Protein AF-A0A941TT13-F1 (afdb_monomer_lite)

Sequence (64 aa):
MWRLWLLFDPRRALIGLFTFLFVLALVIHFILLSTNRFNWLEGPRPAATAAVISVPASGTASTQ

pLDDT: mean 71.53, std 15.61, range [43.72, 96.44]

Foldseek 3Di:
DCVVCVVDVVVVVVVVVVVVVVVVVVVVVVVLCVDPVNVVVVPPPPPPPPPPPPDPPPDDDDDD

Radius of gyration: 29.82 Å; chains: 1; boundi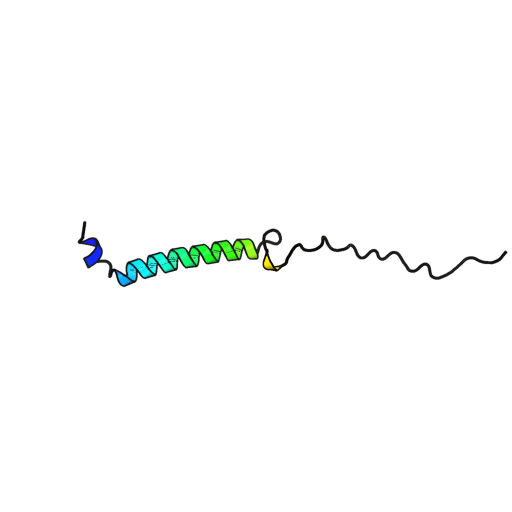ng box: 65×22×83 Å

Structure (mmCIF, N/CA/C/O backbone):
data_AF-A0A941TT13-F1
#
_entry.id   AF-A0A941TT13-F1
#
loop_
_atom_site.group_PDB
_atom_site.id
_atom_site.type_symbol
_atom_site.label_atom_id
_atom_site.label_alt_id
_atom_site.label_comp_id
_atom_site.label_asym_id
_atom_site.label_entity_id
_atom_site.label_seq_id
_atom_site.pdbx_PDB_ins_code
_atom_site.Cartn_x
_atom_site.Cartn_y
_atom_site.Cartn_z
_atom_site.occupancy
_atom_site.B_iso_or_equiv
_atom_site.auth_seq_id
_atom_site.auth_comp_id
_atom_site.auth_asym_id
_atom_site.auth_atom_id
_atom_site.pdbx_PDB_model_num
ATOM 1 N N . MET A 1 1 ? -11.631 10.798 19.699 1.00 63.88 1 MET A N 1
ATOM 2 C CA . MET A 1 1 ? -11.751 9.971 18.479 1.00 63.88 1 MET A CA 1
ATOM 3 C C . MET A 1 1 ? -11.050 8.625 18.682 1.00 63.88 1 MET A C 1
ATOM 5 O O . MET A 1 1 ? -10.008 8.378 18.106 1.00 63.88 1 MET A O 1
ATOM 9 N N . TRP A 1 2 ? -11.598 7.765 19.545 1.00 67.81 2 TRP A N 1
ATOM 10 C CA . TRP A 1 2 ? -11.045 6.429 19.849 1.00 67.81 2 TRP A CA 1
ATOM 11 C C . TRP A 1 2 ? -12.007 5.302 19.439 1.00 67.81 2 TRP A C 1
ATOM 13 O O . TRP A 1 2 ? -11.595 4.173 19.223 1.00 67.81 2 TRP A O 1
ATOM 23 N N . ARG A 1 3 ? -13.285 5.640 19.213 1.00 74.88 3 ARG A N 1
ATOM 24 C CA . ARG A 1 3 ? -14.341 4.727 18.744 1.00 74.88 3 ARG A CA 1
ATOM 25 C C . ARG A 1 3 ? -14.058 4.102 17.372 1.00 74.88 3 ARG A C 1
ATOM 27 O O . ARG A 1 3 ? -14.544 3.012 17.110 1.00 74.88 3 ARG A O 1
ATOM 34 N N . LEU A 1 4 ? -13.242 4.747 16.529 1.00 70.62 4 LEU A N 1
ATOM 35 C CA . LEU A 1 4 ? -12.781 4.172 15.255 1.00 70.62 4 LEU A CA 1
ATOM 36 C C . LEU A 1 4 ? -11.994 2.864 15.464 1.00 70.62 4 LEU A C 1
ATOM 38 O O . LEU A 1 4 ? -12.083 1.972 14.631 1.00 70.62 4 LEU A O 1
ATOM 42 N N . TRP A 1 5 ? -11.318 2.705 16.607 1.00 72.44 5 TRP A N 1
ATOM 43 C CA . TRP A 1 5 ? -10.577 1.489 16.963 1.00 72.44 5 TRP A CA 1
ATOM 44 C C . TRP A 1 5 ? -11.470 0.351 17.481 1.00 72.44 5 TRP A C 1
ATOM 46 O O . TRP A 1 5 ? -11.000 -0.774 17.585 1.00 72.44 5 TRP A O 1
ATOM 56 N N . LEU A 1 6 ? -12.748 0.613 17.796 1.00 72.62 6 LEU A N 1
ATOM 57 C CA . LEU A 1 6 ? -13.711 -0.448 18.129 1.00 72.62 6 LEU A CA 1
ATOM 58 C C . LEU A 1 6 ? -14.373 -1.056 16.884 1.00 72.62 6 LEU A C 1
ATOM 60 O O . LEU A 1 6 ? -14.859 -2.178 16.953 1.00 72.62 6 LEU A O 1
ATOM 64 N N . LEU A 1 7 ? -14.414 -0.324 15.764 1.00 71.94 7 LEU A N 1
ATOM 65 C CA . LEU A 1 7 ? -14.938 -0.834 14.489 1.00 71.94 7 LEU A CA 1
ATOM 66 C C . LEU A 1 7 ? -13.844 -1.471 13.630 1.00 71.94 7 LEU A C 1
ATOM 68 O O . LEU A 1 7 ? -14.087 -2.457 12.939 1.00 71.94 7 LEU A O 1
ATOM 72 N N . PHE A 1 8 ? -12.648 -0.884 13.651 1.00 66.00 8 PHE A N 1
ATOM 73 C CA . PHE A 1 8 ? -11.510 -1.367 12.891 1.00 66.00 8 PHE A CA 1
ATOM 74 C C . PHE A 1 8 ? -10.546 -2.075 13.831 1.00 66.00 8 PHE A C 1
ATOM 76 O O . PHE A 1 8 ? -9.838 -1.422 14.596 1.00 66.00 8 PHE A O 1
ATOM 83 N N . ASP A 1 9 ? -10.503 -3.408 13.742 1.00 82.44 9 ASP A N 1
ATOM 84 C CA . ASP A 1 9 ? -9.475 -4.202 14.410 1.00 82.44 9 ASP A CA 1
ATOM 85 C C . ASP A 1 9 ? -8.100 -3.637 14.025 1.00 82.44 9 ASP A C 1
ATOM 87 O O . ASP A 1 9 ? -7.715 -3.694 12.848 1.00 82.44 9 ASP A O 1
ATOM 91 N N . PRO A 1 10 ? -7.331 -3.102 14.984 1.00 78.69 10 PRO A N 1
ATOM 92 C CA . PRO A 1 10 ? -6.156 -2.282 14.698 1.00 78.69 10 PRO A CA 1
ATOM 93 C C . PRO A 1 10 ? -5.093 -3.008 13.887 1.00 78.69 10 PRO A C 1
ATOM 95 O O . PRO A 1 10 ? -4.412 -2.428 13.043 1.00 78.69 10 PRO A O 1
ATOM 98 N N . ARG A 1 11 ? -5.010 -4.320 14.095 1.00 83.06 11 ARG A N 1
ATOM 99 C CA . ARG A 1 11 ? -4.153 -5.215 13.331 1.00 83.06 11 ARG A CA 1
ATOM 100 C C . ARG A 1 11 ? -4.532 -5.223 11.848 1.00 83.06 11 ARG A C 1
ATOM 102 O O . ARG A 1 11 ? -3.657 -5.088 11.002 1.00 83.06 11 ARG A O 1
ATOM 109 N N . ARG A 1 12 ? -5.822 -5.350 11.524 1.00 84.69 12 ARG A N 1
ATOM 110 C CA . ARG A 1 12 ? -6.308 -5.401 10.136 1.00 84.69 12 ARG A CA 1
ATOM 111 C C . ARG A 1 12 ? -6.165 -4.059 9.432 1.00 84.69 12 ARG A C 1
ATOM 113 O O . ARG A 1 12 ? -5.799 -4.050 8.265 1.00 84.69 12 ARG A O 1
ATOM 120 N N . ALA A 1 13 ? -6.400 -2.948 10.130 1.00 84.88 13 ALA A N 1
ATOM 121 C CA . ALA A 1 13 ? -6.223 -1.614 9.559 1.00 84.88 13 ALA A CA 1
ATOM 122 C C . ALA A 1 13 ? -4.758 -1.340 9.177 1.00 84.88 13 ALA A C 1
ATOM 124 O O . ALA A 1 13 ? -4.489 -0.893 8.064 1.00 84.88 13 ALA A O 1
ATOM 125 N N . LEU A 1 14 ? -3.808 -1.675 10.061 1.00 86.50 14 LEU A N 1
ATOM 126 C CA . LEU A 1 14 ? -2.378 -1.544 9.771 1.00 86.50 14 LEU A CA 1
ATOM 127 C C . LEU A 1 14 ? -1.952 -2.454 8.618 1.00 86.50 14 LEU A C 1
ATOM 129 O O . LEU A 1 14 ? -1.268 -1.994 7.710 1.00 86.50 14 LEU A O 1
ATOM 133 N N . ILE A 1 15 ? -2.394 -3.715 8.615 1.00 91.69 15 ILE A N 1
ATOM 134 C CA . ILE A 1 15 ? -2.084 -4.655 7.530 1.00 91.69 15 ILE A CA 1
ATOM 135 C C . ILE A 1 15 ? -2.673 -4.160 6.209 1.00 91.69 15 ILE A C 1
ATOM 137 O O . ILE A 1 15 ? -1.951 -4.104 5.227 1.00 91.69 15 ILE A O 1
ATOM 141 N N . GLY A 1 16 ? -3.939 -3.739 6.179 1.00 90.81 16 GLY A N 1
ATOM 142 C CA . GLY A 1 16 ? -4.584 -3.225 4.970 1.00 90.81 16 GLY A CA 1
ATOM 143 C C . GLY A 1 16 ? -3.871 -2.000 4.401 1.00 90.81 16 GLY A C 1
ATOM 144 O O . GLY A 1 16 ? -3.634 -1.943 3.198 1.00 90.81 16 GLY A O 1
ATOM 145 N N . LEU A 1 17 ? -3.459 -1.064 5.263 1.00 90.75 17 LEU A N 1
ATOM 146 C CA . LEU A 1 17 ? -2.666 0.096 4.860 1.00 90.75 17 LEU A CA 1
ATOM 147 C C . LEU A 1 17 ? -1.305 -0.338 4.296 1.00 90.75 17 LEU A C 1
ATOM 149 O O . LEU A 1 17 ? -0.963 0.030 3.177 1.00 90.75 17 LEU A O 1
ATOM 153 N N . PHE A 1 18 ? -0.553 -1.170 5.019 1.00 92.38 18 PHE A N 1
ATOM 154 C CA . PHE A 1 18 ? 0.745 -1.665 4.556 1.00 92.38 18 PHE A CA 1
ATOM 155 C C . PHE A 1 18 ? 0.637 -2.426 3.236 1.00 92.38 18 PHE A C 1
ATOM 157 O O . PHE A 1 18 ? 1.399 -2.155 2.315 1.00 92.38 18 PHE A O 1
ATOM 164 N N . THR A 1 19 ? -0.321 -3.345 3.118 1.00 95.81 19 THR A N 1
ATOM 165 C CA . THR A 1 19 ? -0.552 -4.114 1.895 1.00 95.81 19 THR A CA 1
ATOM 166 C C . THR A 1 19 ? -0.967 -3.201 0.747 1.00 95.81 19 THR A C 1
ATOM 168 O O . THR A 1 19 ? -0.447 -3.363 -0.350 1.00 95.81 19 THR A O 1
ATOM 171 N N . PHE A 1 20 ? -1.830 -2.209 0.979 1.00 93.88 20 PHE A N 1
ATOM 172 C CA . PHE A 1 20 ? -2.220 -1.244 -0.050 1.00 93.88 20 PHE A CA 1
ATOM 173 C C . PHE A 1 20 ? -1.017 -0.451 -0.571 1.00 93.88 20 PHE A C 1
ATOM 175 O O . PHE A 1 20 ? -0.781 -0.423 -1.778 1.00 93.88 20 PHE A O 1
ATOM 182 N N . LEU A 1 21 ? -0.221 0.140 0.328 1.00 94.75 21 LEU A N 1
ATOM 183 C CA . LEU A 1 21 ? 0.976 0.890 -0.058 1.00 94.75 21 LEU A CA 1
ATOM 184 C C . LEU A 1 21 ? 2.012 -0.013 -0.740 1.00 94.75 21 LEU A C 1
ATOM 186 O O . LEU A 1 21 ? 2.642 0.402 -1.710 1.00 94.75 21 LEU A O 1
ATOM 190 N N . PHE A 1 22 ? 2.176 -1.247 -0.265 1.00 95.94 22 PHE A N 1
ATOM 191 C CA . PHE A 1 22 ? 3.124 -2.204 -0.827 1.00 95.94 22 PHE A CA 1
ATOM 192 C C . PHE A 1 22 ? 2.725 -2.654 -2.235 1.00 95.94 22 PHE A C 1
ATOM 194 O O . PHE A 1 22 ? 3.547 -2.627 -3.148 1.00 95.94 22 PHE A O 1
ATOM 201 N N . VAL A 1 23 ? 1.454 -3.010 -2.441 1.00 96.44 23 VAL A N 1
ATOM 202 C CA . VAL A 1 23 ? 0.925 -3.366 -3.765 1.00 96.44 23 VAL A CA 1
ATOM 203 C C . VAL A 1 23 ? 1.043 -2.178 -4.715 1.00 96.44 23 VAL A C 1
ATOM 205 O O . VAL A 1 23 ? 1.522 -2.348 -5.834 1.00 96.44 23 VAL A O 1
ATOM 208 N N . LEU A 1 24 ? 0.688 -0.969 -4.267 1.00 95.62 24 LEU A N 1
ATOM 209 C CA . LEU A 1 24 ? 0.840 0.249 -5.063 1.00 95.62 24 LEU A CA 1
ATOM 210 C C . LEU A 1 24 ? 2.303 0.475 -5.479 1.00 95.62 24 LEU A C 1
ATOM 212 O O . LEU A 1 24 ? 2.572 0.764 -6.645 1.00 95.62 24 LEU A O 1
ATOM 216 N N . ALA A 1 25 ? 3.250 0.287 -4.557 1.00 94.12 25 ALA A N 1
ATOM 217 C CA . ALA A 1 25 ? 4.673 0.390 -4.853 1.00 94.12 25 ALA A CA 1
ATOM 218 C C . ALA A 1 25 ? 5.112 -0.645 -5.898 1.00 94.12 25 ALA A C 1
ATOM 220 O O . ALA A 1 25 ? 5.779 -0.275 -6.866 1.00 94.12 25 ALA A O 1
ATOM 221 N N . LEU A 1 26 ? 4.712 -1.913 -5.754 1.00 93.81 26 LEU A N 1
ATOM 222 C CA . LEU A 1 26 ? 5.038 -2.958 -6.727 1.00 93.81 26 LEU A CA 1
ATOM 223 C C . LEU A 1 26 ? 4.470 -2.640 -8.112 1.00 93.81 26 LEU A C 1
ATOM 225 O O . LEU A 1 26 ? 5.207 -2.723 -9.088 1.00 93.81 26 LEU A O 1
ATOM 229 N N . VAL A 1 27 ? 3.206 -2.219 -8.210 1.00 94.69 27 VAL A N 1
ATOM 230 C CA . VAL A 1 27 ? 2.573 -1.862 -9.492 1.00 94.69 27 VAL A CA 1
ATOM 231 C C . VAL A 1 27 ? 3.372 -0.777 -10.217 1.00 94.69 27 VAL A C 1
ATOM 233 O O . VAL A 1 27 ? 3.673 -0.929 -11.400 1.00 94.69 27 VAL A O 1
ATOM 236 N N . ILE A 1 28 ? 3.782 0.280 -9.510 1.00 90.81 28 ILE A N 1
ATOM 237 C CA . ILE A 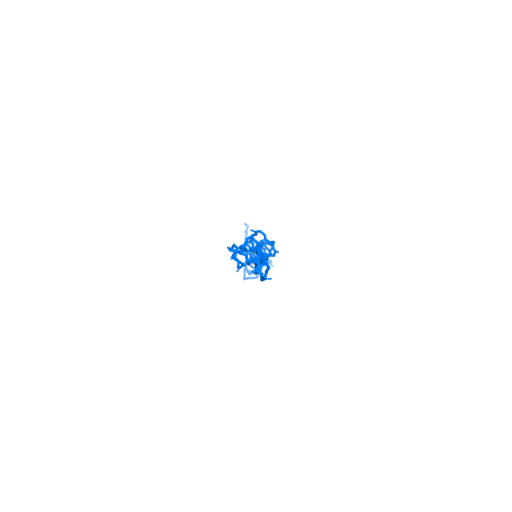1 28 ? 4.599 1.355 -10.090 1.00 90.81 28 ILE A CA 1
ATOM 238 C C . ILE A 1 28 ? 5.947 0.804 -10.576 1.00 90.81 28 ILE A C 1
ATOM 240 O O . ILE A 1 28 ? 6.331 1.049 -11.718 1.00 90.81 28 ILE A O 1
ATOM 244 N N . HIS A 1 29 ? 6.645 0.008 -9.761 1.00 86.94 29 HIS A N 1
ATOM 245 C CA . HIS A 1 29 ? 7.936 -0.569 -10.154 1.00 86.94 29 HIS A CA 1
ATOM 246 C C . HIS A 1 29 ? 7.814 -1.480 -11.378 1.00 86.94 29 HIS A C 1
ATOM 248 O O . HIS A 1 29 ? 8.626 -1.373 -12.293 1.00 86.94 29 HIS A O 1
ATOM 254 N N . PHE A 1 30 ? 6.787 -2.331 -11.427 1.00 84.00 30 PHE A N 1
ATOM 255 C CA . PHE A 1 30 ? 6.519 -3.209 -12.566 1.00 84.00 30 PHE A CA 1
ATOM 256 C C . PHE A 1 30 ? 6.248 -2.421 -13.852 1.00 84.00 30 PHE A C 1
ATOM 258 O O . PHE A 1 30 ? 6.712 -2.830 -14.913 1.00 84.00 30 PHE A O 1
ATOM 265 N N . ILE A 1 31 ? 5.564 -1.274 -13.780 1.00 85.38 31 ILE A N 1
ATOM 266 C CA . ILE A 1 31 ? 5.354 -0.392 -14.939 1.00 85.38 31 ILE A CA 1
ATOM 267 C C . ILE A 1 31 ? 6.687 0.184 -15.434 1.00 85.38 31 ILE A C 1
ATOM 269 O O . ILE A 1 31 ? 6.967 0.153 -16.635 1.00 85.38 31 ILE A O 1
ATOM 273 N N . LEU A 1 32 ? 7.538 0.671 -14.527 1.00 83.69 32 LEU A N 1
ATOM 274 C CA . LEU A 1 32 ? 8.850 1.211 -14.895 1.00 83.69 32 LEU A CA 1
ATOM 275 C C . LEU A 1 32 ? 9.752 0.125 -15.505 1.00 83.69 32 LEU A C 1
ATOM 277 O O . LEU A 1 32 ? 10.347 0.352 -16.556 1.00 83.69 32 LEU A O 1
ATOM 281 N N . LEU A 1 33 ? 9.780 -1.069 -14.904 1.00 79.44 33 LEU A N 1
ATOM 282 C CA . LEU A 1 33 ? 10.495 -2.236 -15.427 1.00 79.44 33 LEU A CA 1
ATOM 283 C C . LEU A 1 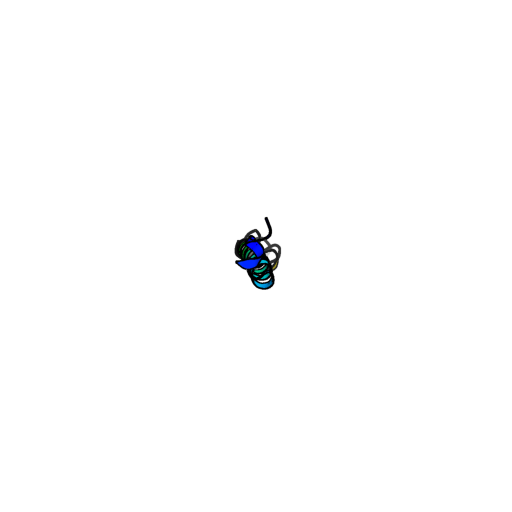33 ? 9.938 -2.713 -16.770 1.00 79.44 33 LEU A C 1
ATOM 285 O O . LEU A 1 33 ? 10.700 -3.065 -17.655 1.00 79.44 33 LEU A O 1
ATOM 289 N N . SER A 1 34 ? 8.624 -2.714 -16.978 1.00 67.94 34 SER A N 1
ATOM 290 C CA . SER A 1 34 ? 8.045 -3.172 -18.247 1.00 67.94 34 SER A CA 1
ATOM 291 C C . SER A 1 34 ? 8.324 -2.214 -19.411 1.00 67.94 34 SER A C 1
ATOM 293 O O . SE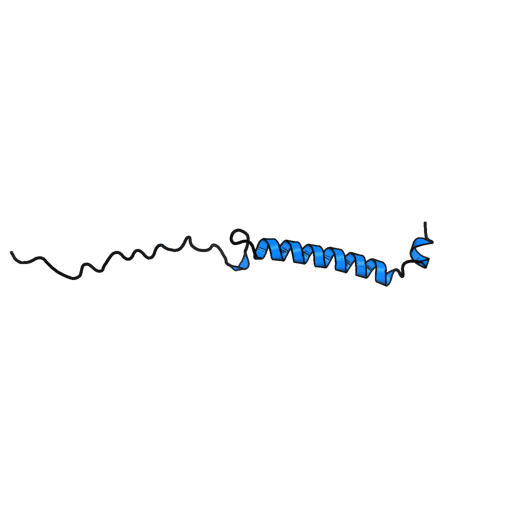R A 1 34 ? 8.203 -2.608 -20.573 1.00 67.94 34 SER A O 1
ATOM 295 N N . THR A 1 35 ? 8.676 -0.956 -19.138 1.00 66.44 35 THR A N 1
ATOM 296 C CA . THR A 1 35 ? 8.877 0.051 -20.181 1.00 66.44 35 THR A CA 1
ATOM 297 C C . THR A 1 35 ? 10.312 -0.026 -20.717 1.00 66.44 35 THR A C 1
ATOM 299 O O . THR A 1 35 ? 11.266 0.144 -19.964 1.00 66.44 35 THR A O 1
ATOM 302 N N . ASN A 1 36 ? 10.474 -0.217 -22.037 1.00 60.59 36 ASN A N 1
ATOM 303 C CA . ASN A 1 36 ? 11.751 -0.467 -22.751 1.00 60.59 36 ASN A CA 1
ATOM 304 C C . ASN A 1 36 ? 12.901 0.514 -22.409 1.00 60.59 36 ASN A C 1
ATOM 306 O O . ASN A 1 36 ? 14.064 0.194 -22.615 1.00 60.59 36 ASN A O 1
ATOM 310 N N . ARG A 1 37 ? 12.578 1.705 -21.881 1.00 59.06 37 ARG A N 1
ATOM 311 C CA . ARG A 1 37 ? 13.520 2.783 -21.540 1.00 59.06 37 ARG A CA 1
ATOM 312 C C . ARG A 1 37 ? 13.887 2.883 -20.050 1.00 59.06 37 ARG A C 1
ATOM 314 O O . ARG A 1 37 ? 14.923 3.456 -19.740 1.00 59.06 37 ARG A O 1
ATOM 321 N N . PHE A 1 38 ? 13.058 2.361 -19.144 1.00 61.03 38 PHE A N 1
ATOM 322 C CA . PHE A 1 38 ? 13.265 2.434 -17.685 1.00 61.03 38 PHE A CA 1
ATOM 323 C C . PHE A 1 38 ? 13.468 1.050 -17.042 1.00 61.03 38 PHE A C 1
ATOM 325 O O . PHE A 1 38 ? 13.604 0.946 -15.822 1.00 61.03 38 PHE A O 1
ATOM 332 N N . ASN A 1 39 ? 13.539 -0.005 -17.861 1.00 63.16 39 ASN A N 1
ATOM 333 C CA . ASN A 1 39 ? 13.924 -1.347 -17.449 1.00 63.16 39 ASN A CA 1
ATOM 334 C C . ASN A 1 39 ? 15.410 -1.374 -17.070 1.00 63.16 39 ASN A C 1
ATOM 336 O O . ASN A 1 39 ? 16.279 -1.642 -17.895 1.00 63.16 39 ASN A O 1
ATOM 340 N N . TRP A 1 40 ? 15.708 -1.069 -15.809 1.00 64.56 40 TRP A N 1
ATOM 341 C CA . TRP A 1 40 ? 17.083 -1.078 -15.311 1.00 64.56 40 TRP A CA 1
ATOM 342 C C . TRP A 1 40 ? 17.683 -2.493 -15.229 1.00 64.56 40 TRP A C 1
ATOM 344 O O . TRP A 1 40 ? 18.894 -2.624 -15.071 1.00 64.56 40 TRP A O 1
ATOM 354 N N . LEU A 1 41 ? 16.857 -3.544 -15.330 1.00 63.66 41 LEU A N 1
ATOM 355 C CA . LEU A 1 41 ? 17.296 -4.942 -15.347 1.00 63.66 41 LEU A CA 1
ATOM 356 C C . LEU A 1 41 ? 17.895 -5.346 -16.703 1.00 63.66 41 LEU A C 1
ATOM 358 O O . LEU A 1 41 ? 18.805 -6.165 -16.743 1.00 63.66 41 LEU A O 1
ATOM 362 N N . GLU A 1 42 ? 17.411 -4.759 -17.798 1.00 60.75 42 GLU A N 1
ATOM 363 C CA . GLU A 1 42 ? 17.873 -5.031 -19.169 1.00 60.75 42 GLU A CA 1
ATOM 364 C C . GLU A 1 42 ? 19.227 -4.351 -19.482 1.00 60.75 42 GLU A C 1
ATOM 366 O O . GLU A 1 42 ? 19.833 -4.599 -20.523 1.00 60.75 42 GLU A O 1
ATOM 371 N N . GLY A 1 43 ? 19.738 -3.509 -18.572 1.00 57.47 43 GLY A N 1
ATOM 372 C CA . GLY A 1 43 ? 20.946 -2.713 -18.793 1.00 57.47 43 GLY A CA 1
ATOM 373 C C . GLY A 1 43 ? 20.779 -1.709 -19.945 1.00 57.47 43 GLY A C 1
ATOM 374 O O . GLY A 1 43 ? 19.728 -1.647 -20.587 1.00 57.47 43 GLY A O 1
ATOM 375 N N . PRO A 1 44 ? 21.791 -0.873 -20.237 1.00 56.28 44 PRO A N 1
ATOM 376 C CA . PRO A 1 44 ? 21.796 -0.108 -21.472 1.00 56.28 44 PRO A CA 1
ATOM 377 C C . PRO A 1 44 ? 21.736 -1.136 -22.595 1.00 56.28 44 PRO A C 1
ATOM 379 O O . PRO A 1 44 ? 22.725 -1.823 -22.835 1.00 56.28 44 PRO A O 1
ATOM 382 N N . ARG A 1 45 ? 20.588 -1.274 -23.268 1.00 56.22 45 ARG A N 1
ATOM 383 C CA . ARG A 1 45 ? 20.549 -1.958 -24.556 1.00 56.22 45 ARG A CA 1
ATOM 384 C C . ARG A 1 45 ? 21.614 -1.243 -25.386 1.00 56.22 45 ARG A C 1
ATOM 386 O O . ARG A 1 45 ? 21.414 -0.052 -25.650 1.00 56.22 45 ARG A O 1
ATOM 393 N N . PRO A 1 46 ? 22.757 -1.874 -25.731 1.00 49.25 46 PRO A N 1
ATOM 394 C CA . PRO A 1 46 ? 23.640 -1.261 -26.701 1.00 49.25 46 PRO A CA 1
ATOM 395 C C . PRO A 1 46 ? 22.726 -1.017 -27.890 1.00 49.25 46 PRO A C 1
ATOM 397 O O . PRO A 1 46 ? 22.047 -1.953 -28.326 1.00 49.25 46 PRO A O 1
ATOM 400 N N . ALA A 1 47 ? 22.578 0.253 -28.289 1.00 54.16 47 ALA A N 1
ATOM 401 C CA . ALA A 1 47 ? 21.878 0.615 -29.511 1.00 54.16 47 ALA A CA 1
ATOM 402 C C . ALA 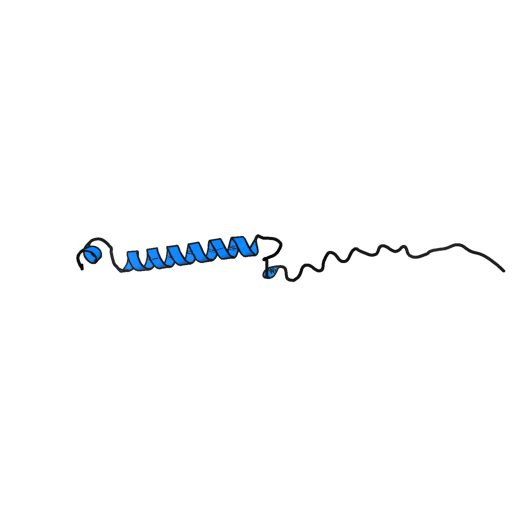A 1 47 ? 22.342 -0.409 -30.526 1.00 54.16 47 ALA A C 1
ATOM 404 O O . ALA A 1 47 ? 23.559 -0.476 -30.712 1.00 54.16 47 ALA A O 1
ATOM 405 N N . ALA A 1 48 ? 21.415 -1.285 -30.958 1.00 53.09 48 ALA A N 1
ATOM 406 C CA . ALA A 1 48 ? 21.730 -2.557 -31.59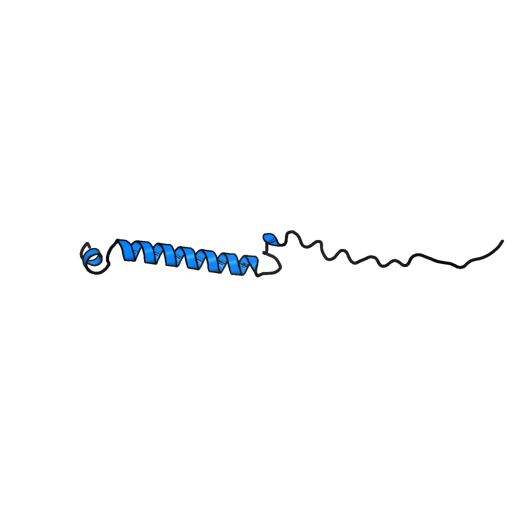2 1.00 53.09 48 ALA A CA 1
ATOM 407 C C . ALA A 1 48 ? 22.968 -2.326 -32.429 1.00 53.09 48 ALA A C 1
ATOM 409 O O . ALA A 1 48 ? 22.887 -1.486 -33.327 1.00 53.09 48 ALA A O 1
ATOM 410 N N . THR A 1 49 ? 24.111 -2.905 -32.023 1.00 51.19 49 THR A N 1
ATOM 411 C CA . THR A 1 49 ? 25.350 -2.779 -32.780 1.00 51.19 49 THR A CA 1
ATOM 412 C C . THR A 1 49 ? 24.922 -3.208 -34.157 1.00 51.19 49 THR A C 1
ATOM 414 O O . THR A 1 49 ? 24.617 -4.387 -34.346 1.00 51.19 49 THR A O 1
ATOM 417 N N . ALA A 1 50 ? 24.711 -2.233 -35.046 1.00 53.59 50 ALA A N 1
ATOM 418 C CA . ALA A 1 50 ? 24.279 -2.497 -36.392 1.00 53.59 50 ALA A CA 1
ATOM 419 C C . ALA A 1 50 ? 25.386 -3.409 -36.859 1.00 53.59 50 ALA A C 1
ATOM 421 O O . ALA A 1 50 ? 26.540 -2.979 -36.875 1.00 53.59 50 ALA A O 1
ATOM 422 N N . ALA A 1 51 ? 25.069 -4.696 -37.011 1.00 58.19 51 ALA A N 1
ATOM 423 C CA . ALA A 1 51 ? 26.035 -5.672 -37.435 1.00 58.19 51 ALA A CA 1
ATOM 424 C C . ALA A 1 51 ? 26.538 -5.086 -38.741 1.00 58.19 51 ALA A C 1
ATOM 426 O O . ALA A 1 51 ? 25.789 -5.004 -39.716 1.00 58.19 51 ALA A O 1
ATOM 427 N N . VAL A 1 52 ? 27.748 -4.530 -38.698 1.00 56.56 52 VAL A N 1
ATOM 428 C CA . VAL A 1 52 ? 28.411 -3.994 -39.865 1.00 56.56 52 VAL A CA 1
ATOM 429 C C . VAL A 1 52 ? 28.753 -5.250 -40.638 1.00 56.56 52 VAL A C 1
ATOM 431 O O . VAL A 1 52 ? 29.820 -5.834 -40.493 1.00 56.56 52 VAL A O 1
ATOM 434 N N . ILE A 1 53 ? 27.777 -5.728 -41.405 1.00 59.38 53 ILE A N 1
ATOM 435 C CA . ILE A 1 53 ? 27.973 -6.694 -42.466 1.00 59.38 53 ILE A CA 1
ATOM 436 C C . ILE A 1 53 ? 28.664 -5.896 -43.575 1.00 59.38 53 ILE A C 1
ATOM 438 O O . ILE A 1 53 ? 28.090 -5.605 -44.618 1.00 59.38 53 ILE A O 1
ATOM 442 N N . SER A 1 54 ? 29.902 -5.465 -43.333 1.00 56.28 54 SER A N 1
ATOM 443 C CA . SER A 1 54 ? 30.818 -5.099 -44.403 1.00 56.28 54 SER A CA 1
ATOM 444 C C . SER A 1 54 ? 31.532 -6.383 -44.794 1.00 56.28 54 SER A C 1
ATOM 446 O O . SER A 1 54 ? 32.564 -6.742 -44.233 1.00 56.28 54 SER A O 1
ATOM 448 N N . VAL A 1 55 ? 30.842 -7.114 -45.669 1.00 61.78 55 VAL A N 1
ATOM 449 C CA . VAL A 1 55 ? 31.337 -8.043 -46.691 1.00 61.78 55 VAL A CA 1
ATOM 450 C C . VAL A 1 55 ? 32.843 -8.342 -46.592 1.00 61.78 55 VAL A C 1
ATOM 452 O O . VAL A 1 55 ? 33.644 -7.434 -46.825 1.00 61.78 55 VAL A O 1
ATOM 455 N N . PRO A 1 56 ? 33.267 -9.599 -46.335 1.00 56.78 56 PRO A N 1
ATOM 456 C CA . PRO A 1 56 ? 34.653 -9.968 -46.578 1.00 56.78 56 PRO A CA 1
ATOM 457 C C . PRO A 1 56 ? 34.894 -9.810 -48.080 1.00 56.78 56 PRO A C 1
ATOM 459 O O . PRO A 1 56 ? 34.316 -10.555 -48.875 1.00 56.78 56 PRO A O 1
ATOM 462 N N . ALA A 1 57 ? 35.691 -8.810 -48.470 1.00 63.69 57 ALA A N 1
ATOM 463 C CA . ALA A 1 57 ? 36.136 -8.613 -49.844 1.00 63.69 57 ALA A CA 1
ATOM 464 C C . ALA A 1 57 ? 36.938 -9.848 -50.273 1.00 63.69 57 ALA A C 1
ATOM 466 O O . ALA A 1 57 ? 38.149 -9.947 -50.097 1.00 63.69 57 ALA A O 1
ATOM 467 N N . SER A 1 58 ? 36.200 -10.832 -50.772 1.00 58.59 58 SER A N 1
ATOM 468 C CA . SER A 1 58 ? 36.689 -12.105 -51.257 1.00 58.59 58 SER A CA 1
ATOM 469 C C . SER A 1 58 ? 36.703 -11.987 -52.770 1.00 58.59 58 SER A C 1
ATOM 471 O O . SER A 1 58 ? 35.691 -12.205 -53.428 1.00 58.59 58 SER A O 1
ATOM 473 N N . GLY A 1 59 ? 37.869 -11.633 -53.301 1.00 61.88 59 GLY A N 1
ATOM 474 C CA . GLY A 1 59 ? 38.221 -11.906 -54.686 1.00 61.88 59 GLY A CA 1
ATOM 475 C C . GLY A 1 59 ? 38.168 -10.729 -55.652 1.00 61.88 59 GLY A C 1
ATOM 476 O O . GLY A 1 59 ? 37.323 -9.845 -55.576 1.00 61.88 59 GLY A O 1
ATOM 477 N N . THR A 1 60 ? 39.047 -10.859 -56.647 1.00 55.66 60 THR A N 1
ATOM 478 C CA . THR A 1 60 ? 39.093 -10.171 -57.946 1.00 55.66 60 THR A CA 1
ATOM 479 C C . THR A 1 60 ? 39.865 -8.850 -58.013 1.00 55.66 60 THR A C 1
ATOM 481 O O . THR A 1 60 ? 39.331 -7.781 -57.758 1.00 55.66 60 THR A O 1
ATOM 484 N N . ALA A 1 61 ? 41.143 -8.959 -58.399 1.00 51.03 61 ALA A N 1
ATOM 485 C CA . ALA A 1 61 ? 41.789 -8.203 -59.489 1.00 51.03 61 ALA A CA 1
ATOM 486 C C . ALA A 1 61 ? 43.315 -8.401 -59.358 1.00 51.03 61 ALA A C 1
ATOM 488 O O . ALA A 1 61 ? 43.958 -7.810 -58.503 1.00 51.03 61 ALA A O 1
ATOM 489 N N . SER A 1 62 ? 43.876 -9.450 -59.964 1.00 51.78 62 SER A N 1
ATOM 490 C CA . SER A 1 62 ? 44.455 -9.414 -61.319 1.00 51.78 62 SER A CA 1
ATOM 491 C C . SER A 1 62 ? 45.780 -8.642 -61.387 1.00 51.78 62 SER A C 1
ATOM 493 O O . SER A 1 62 ? 45.789 -7.423 -61.288 1.00 51.78 62 SER A O 1
ATOM 495 N N . THR A 1 63 ? 46.865 -9.388 -61.613 1.00 52.50 63 THR A N 1
ATOM 496 C CA . THR A 1 63 ? 47.846 -9.130 -62.680 1.00 52.50 63 THR A CA 1
ATOM 497 C C . THR A 1 63 ? 48.131 -7.662 -63.009 1.00 52.50 63 THR A C 1
ATOM 499 O O . THR A 1 63 ? 47.365 -7.063 -63.759 1.00 52.50 63 THR A O 1
ATOM 502 N N . GLN A 1 64 ? 49.281 -7.140 -62.578 1.00 43.72 64 GLN A N 1
ATOM 503 C CA . GLN A 1 64 ? 50.425 -6.835 -63.455 1.00 43.72 64 GLN A CA 1
ATOM 504 C C . GLN A 1 64 ? 51.628 -6.389 -62.618 1.00 43.72 64 GLN A C 1
ATOM 506 O O . GLN A 1 64 ? 51.416 -5.623 -61.654 1.00 43.72 64 GLN A O 1
#

Secondary structure (DSSP, 8-state):
--THHHHS-HHHHHHHHHHHHHHHHHHHHHHHHHSTTT-TTS----------------------